Protein AF-A0A841BDQ5-F1 (afdb_monomer_lite)

Secondary structure (DSSP, 8-state):
----EEEEEEE-SSS-EEEEEEE--GGGHHHHHHHHHHHGGGGGGGG---BSSGGGGGS-HHHHHHHHHHT--SHHHHHHHHHHHHHHH-EE-TTSSEEEESTT--SSTTHHHHHHHHHHHHHTT--EEPPPTT--TT-EEEE--HHHHHHHTTT-

Sequence (156 aa):
MPRLGVISRIKGADQPRSEHLQVDRPNRYLPSAMLFFENGYASLDRFGQWYSDLTDLDASPEIRGAARAATITTEAAAIAEVGRIWADSGHVDPSDQYYVFFGSHDADDDRAERAELLQLIGFLDLQRVDAPAGAAGGEVWVRTDPRLDAESARWS

pLDDT: mean 86.14, std 9.99, range [42.16, 97.75]

Foldseek 3Di:
DPPWDKDWDWDDDPDTFIWIDTRRDPVVVVVLVVLCVVPNCVSVVLRADIHRDPVVVVDDLLVRLVVRLVVDDDLVSLLVLLLSQCVVQWDQPPVNFKIKGPQPDACVPNVNVLSNNVSSCVVNVWDWDDDDPPTHNNITITTDDVSNVVVVVVVD

Radius of gyration: 16.38 Å; chains: 1; bounding box: 39×38×45 Å

Structure (mmCIF, N/CA/C/O backbone):
data_AF-A0A841BDQ5-F1
#
_entry.id   AF-A0A841BDQ5-F1
#
loop_
_atom_site.group_PDB
_atom_site.id
_atom_site.type_symbol
_atom_site.label_atom_id
_atom_site.label_alt_id
_atom_site.label_comp_id
_atom_site.label_asym_id
_atom_site.label_entity_id
_atom_site.label_seq_id
_atom_site.pdbx_PDB_ins_code
_atom_site.Cartn_x
_atom_site.Cartn_y
_atom_site.Cartn_z
_atom_site.occupancy
_atom_site.B_iso_or_equiv
_atom_site.auth_seq_id
_atom_site.auth_comp_id
_atom_site.auth_asym_id
_atom_site.auth_atom_id
_atom_site.pdbx_PDB_model_num
ATOM 1 N N . MET A 1 1 ? 5.947 -25.124 -7.604 1.00 42.94 1 MET A N 1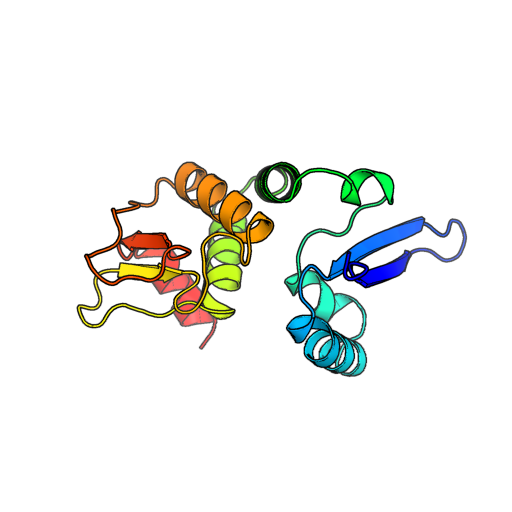
ATOM 2 C CA . MET A 1 1 ? 5.856 -23.672 -7.355 1.00 42.94 1 MET A CA 1
ATOM 3 C C . MET A 1 1 ? 5.041 -23.075 -8.486 1.00 42.94 1 MET A C 1
ATOM 5 O O . MET A 1 1 ? 5.433 -23.302 -9.630 1.00 42.94 1 MET A O 1
ATOM 9 N N . PRO A 1 2 ? 3.902 -22.411 -8.234 1.00 47.62 2 PRO A N 1
ATOM 10 C CA . PRO A 1 2 ? 3.292 -21.614 -9.286 1.00 47.62 2 PRO A CA 1
ATOM 11 C C . PRO A 1 2 ? 4.325 -20.551 -9.660 1.00 47.62 2 PRO A C 1
ATOM 13 O O . PRO A 1 2 ? 4.866 -19.879 -8.784 1.00 47.62 2 PRO A O 1
ATOM 16 N N . ARG A 1 3 ? 4.699 -20.487 -10.939 1.00 55.28 3 ARG A N 1
ATOM 17 C CA . ARG A 1 3 ? 5.617 -19.456 -11.423 1.00 55.28 3 ARG A CA 1
ATOM 18 C C . ARG A 1 3 ? 4.941 -18.106 -11.191 1.00 55.28 3 ARG A C 1
ATOM 20 O O . ARG A 1 3 ? 3.881 -17.854 -11.758 1.00 55.28 3 ARG A O 1
ATOM 27 N N . LEU A 1 4 ? 5.538 -17.299 -10.319 1.00 69.38 4 LEU A N 1
ATOM 28 C CA . LEU A 1 4 ? 5.195 -15.895 -10.131 1.00 69.38 4 LEU A CA 1
ATOM 29 C C . LEU A 1 4 ? 5.285 -15.195 -11.491 1.00 69.38 4 LEU A C 1
ATOM 31 O O . LEU A 1 4 ? 6.222 -15.443 -12.257 1.00 69.38 4 LEU A O 1
ATOM 35 N N . GLY A 1 5 ? 4.283 -14.387 -11.815 1.00 79.56 5 GLY A N 1
ATOM 36 C CA . GLY A 1 5 ? 4.250 -13.655 -13.072 1.00 79.56 5 GLY A CA 1
ATOM 37 C C . GLY A 1 5 ? 5.197 -12.476 -12.996 1.00 79.56 5 GLY A C 1
ATOM 38 O O . GLY A 1 5 ? 5.296 -11.836 -11.954 1.00 79.56 5 GLY A O 1
ATOM 39 N N . VAL A 1 6 ? 5.886 -12.172 -14.089 1.00 87.69 6 VAL A N 1
ATOM 40 C CA . VAL A 1 6 ? 6.695 -10.955 -14.186 1.00 87.69 6 VAL A CA 1
ATOM 41 C C . VAL A 1 6 ? 6.214 -10.175 -15.393 1.00 87.69 6 VAL A C 1
ATOM 43 O O . VAL A 1 6 ? 6.186 -10.697 -16.508 1.00 87.69 6 VAL A O 1
ATOM 46 N N . ILE A 1 7 ? 5.841 -8.921 -15.167 1.00 88.56 7 ILE A N 1
ATOM 47 C CA . ILE A 1 7 ? 5.590 -7.954 -16.230 1.00 88.56 7 ILE A CA 1
ATOM 48 C C . ILE A 1 7 ? 6.874 -7.151 -16.398 1.00 88.56 7 ILE A C 1
ATOM 50 O O . ILE A 1 7 ? 7.435 -6.658 -15.426 1.00 88.56 7 ILE A O 1
ATOM 54 N N . SER A 1 8 ? 7.360 -7.032 -17.630 1.00 90.25 8 SER A N 1
ATOM 55 C CA . SER A 1 8 ? 8.552 -6.238 -17.936 1.00 90.25 8 SER A CA 1
ATOM 56 C C . SER A 1 8 ? 8.189 -5.102 -18.878 1.00 90.25 8 SER A C 1
ATOM 58 O O . SER A 1 8 ? 7.398 -5.299 -19.799 1.00 90.25 8 SER A O 1
ATOM 60 N N . ARG A 1 9 ? 8.789 -3.930 -18.675 1.00 90.62 9 ARG A N 1
ATOM 61 C CA . ARG A 1 9 ? 8.700 -2.792 -19.594 1.00 90.62 9 ARG A CA 1
ATOM 62 C C . ARG A 1 9 ? 10.088 -2.306 -19.969 1.00 90.62 9 ARG A C 1
ATOM 64 O O . ARG A 1 9 ? 11.016 -2.422 -19.179 1.00 90.62 9 ARG A O 1
ATOM 71 N N . ILE A 1 10 ? 10.221 -1.750 -21.168 1.00 88.44 10 ILE A N 1
ATOM 72 C CA . ILE A 1 10 ? 11.464 -1.137 -21.642 1.00 88.44 10 ILE A CA 1
ATOM 73 C C . ILE A 1 10 ? 11.222 0.363 -21.773 1.00 88.44 10 ILE A C 1
ATOM 75 O O . ILE A 1 10 ? 10.286 0.786 -22.452 1.00 88.44 10 ILE A O 1
ATOM 79 N N . LYS A 1 11 ? 12.059 1.165 -21.117 1.00 83.38 11 LYS A N 1
ATOM 80 C CA . LYS A 1 11 ? 12.058 2.627 -21.217 1.00 83.38 11 LYS A CA 1
ATOM 81 C C . LYS A 1 11 ? 13.270 3.115 -22.001 1.00 83.38 11 LYS A C 1
ATOM 83 O O . LYS A 1 11 ? 14.369 2.605 -21.820 1.00 83.38 11 LYS A O 1
ATOM 88 N N . GLY A 1 12 ? 13.076 4.176 -22.784 1.00 76.81 12 GLY A N 1
ATOM 89 C CA . GLY A 1 12 ? 14.138 4.832 -23.552 1.00 76.81 12 GLY A CA 1
ATOM 90 C C . GLY A 1 12 ? 14.364 4.202 -24.929 1.00 76.81 12 GLY A C 1
ATOM 91 O O . GLY A 1 12 ? 14.301 2.987 -25.081 1.00 76.81 12 GLY A O 1
ATOM 92 N N . ALA A 1 13 ? 14.608 5.050 -25.933 1.00 70.50 13 ALA A N 1
ATOM 93 C CA . ALA A 1 13 ? 14.842 4.624 -27.315 1.00 70.50 13 ALA A CA 1
ATOM 94 C C . ALA A 1 13 ? 16.324 4.288 -27.583 1.00 70.50 13 ALA A C 1
ATOM 96 O O . ALA A 1 13 ? 16.616 3.211 -28.089 1.00 70.50 13 ALA A O 1
ATOM 97 N N . ASP A 1 14 ? 17.254 5.167 -27.185 1.00 69.88 14 ASP A N 1
ATOM 98 C CA . ASP A 1 14 ? 18.695 5.009 -27.473 1.00 69.88 14 ASP A CA 1
ATOM 99 C C . ASP A 1 14 ? 19.467 4.196 -26.420 1.00 69.88 14 ASP A C 1
ATOM 101 O O . ASP A 1 14 ? 20.512 3.618 -26.711 1.00 69.88 14 ASP A O 1
ATOM 105 N N . GLN A 1 15 ? 18.966 4.140 -25.184 1.00 72.94 15 GLN A N 1
ATOM 106 C CA . GLN A 1 15 ? 19.519 3.320 -24.102 1.00 72.94 15 GLN A CA 1
ATOM 107 C C . GLN A 1 15 ? 18.369 2.609 -23.389 1.00 72.94 15 GLN A C 1
ATOM 109 O O . GLN A 1 15 ? 17.904 3.095 -22.352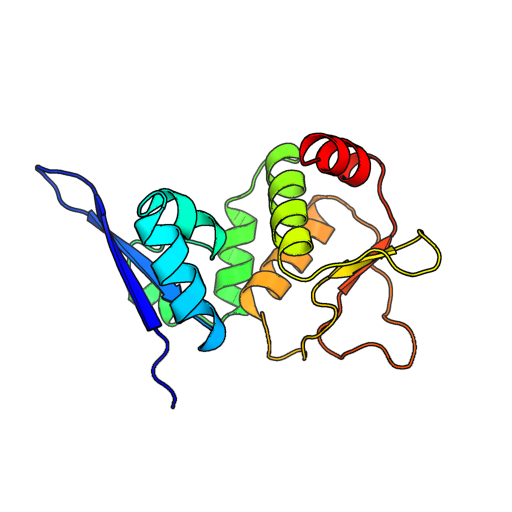 1.00 72.94 15 GLN A O 1
ATOM 114 N N . PRO A 1 16 ? 17.860 1.509 -23.969 1.00 81.06 16 PRO A N 1
ATOM 115 C CA . PRO A 1 16 ? 16.734 0.790 -23.402 1.00 81.06 16 PRO A CA 1
ATOM 116 C C . PRO A 1 16 ? 17.089 0.279 -22.004 1.00 81.06 16 PRO A C 1
ATOM 118 O O . PRO A 1 16 ? 18.071 -0.441 -21.818 1.00 81.06 16 PRO A O 1
ATOM 121 N N . ARG A 1 17 ? 16.282 0.664 -21.016 1.00 83.50 17 ARG A N 1
ATOM 122 C CA . ARG A 1 17 ? 16.343 0.161 -19.642 1.00 83.50 17 ARG A CA 1
ATOM 123 C C . ARG A 1 17 ? 15.125 -0.699 -19.384 1.00 83.50 17 ARG A C 1
ATOM 125 O O . ARG A 1 17 ? 13.999 -0.244 -19.590 1.00 83.50 17 ARG A O 1
ATOM 132 N N . SER A 1 18 ? 15.361 -1.926 -18.948 1.00 88.94 18 SER A N 1
ATOM 133 C CA . SER A 1 18 ? 14.298 -2.820 -18.514 1.00 88.94 18 SER A CA 1
ATOM 134 C C . SER A 1 18 ? 13.895 -2.487 -17.085 1.00 88.94 18 SER A C 1
ATOM 136 O O . SER A 1 18 ? 14.738 -2.193 -16.243 1.00 88.94 18 SER A O 1
ATOM 138 N N . GLU A 1 19 ? 12.598 -2.529 -16.830 1.00 91.75 19 GLU A N 1
ATOM 139 C CA . GLU A 1 19 ? 12.022 -2.486 -15.497 1.00 91.75 19 GLU A CA 1
ATOM 140 C C . GLU A 1 19 ? 11.050 -3.660 -15.349 1.00 91.75 19 GLU A C 1
ATOM 142 O O . GLU A 1 19 ? 10.359 -4.030 -16.303 1.00 91.75 19 GLU A O 1
ATOM 147 N N . HIS A 1 20 ? 10.978 -4.227 -14.151 1.00 90.19 20 HIS A N 1
ATOM 148 C CA . HIS A 1 20 ? 10.273 -5.465 -13.858 1.00 90.19 20 HIS A CA 1
ATOM 149 C C . HIS A 1 20 ? 9.324 -5.283 -12.677 1.00 90.19 20 HIS A C 1
ATOM 151 O O . HIS A 1 20 ? 9.692 -4.727 -11.646 1.00 90.19 20 HIS A O 1
ATOM 157 N N . LEU A 1 21 ? 8.102 -5.770 -12.838 1.00 88.38 21 LEU A N 1
ATOM 158 C CA . LEU A 1 21 ? 7.052 -5.764 -11.834 1.00 88.38 21 LEU A CA 1
ATOM 159 C C . LEU A 1 21 ? 6.636 -7.207 -11.567 1.00 88.38 21 LEU A C 1
ATOM 161 O O . LEU A 1 21 ? 6.352 -7.968 -12.499 1.00 88.38 21 LEU A O 1
ATOM 165 N N . GLN A 1 22 ? 6.589 -7.582 -10.295 1.00 86.38 22 GLN A N 1
ATOM 166 C CA . GLN A 1 22 ? 6.131 -8.901 -9.892 1.00 86.38 22 GLN A CA 1
ATOM 167 C C . GLN A 1 22 ? 4.611 -8.928 -9.769 1.00 86.38 22 GLN A C 1
ATOM 169 O O . GLN A 1 22 ? 4.014 -8.096 -9.098 1.00 86.38 22 GLN A O 1
ATOM 174 N N . VAL A 1 23 ? 4.000 -9.929 -10.391 1.00 80.88 23 VAL A N 1
ATOM 175 C CA . VAL A 1 23 ? 2.600 -10.291 -10.195 1.00 80.88 23 VAL A CA 1
ATOM 176 C C . VAL A 1 23 ? 2.587 -11.431 -9.189 1.00 80.88 23 VAL A C 1
ATOM 178 O O . VAL A 1 23 ? 2.791 -12.603 -9.519 1.00 80.88 23 VAL A O 1
ATOM 181 N N . ASP A 1 24 ? 2.416 -11.052 -7.931 1.00 73.69 24 ASP A N 1
ATOM 182 C CA . ASP A 1 24 ? 2.442 -11.934 -6.769 1.00 73.69 24 ASP A CA 1
ATOM 183 C C . ASP A 1 24 ? 1.186 -12.800 -6.631 1.00 73.69 24 ASP A C 1
ATOM 185 O O . ASP A 1 24 ? 1.197 -13.779 -5.882 1.00 73.69 24 ASP A O 1
ATOM 189 N N . ARG A 1 25 ? 0.133 -12.509 -7.410 1.00 72.69 25 ARG A N 1
ATOM 190 C CA . ARG A 1 25 ? -1.139 -13.228 -7.340 1.00 72.69 25 ARG A CA 1
ATOM 191 C C . ARG A 1 25 ? -1.712 -13.669 -8.683 1.00 72.69 25 ARG A C 1
ATOM 193 O O . ARG A 1 25 ? -1.809 -12.868 -9.614 1.00 72.69 25 ARG A O 1
ATOM 200 N N . PRO A 1 26 ? -2.250 -14.901 -8.765 1.00 70.00 26 PRO A N 1
ATOM 201 C CA . PRO A 1 26 ? -2.968 -15.358 -9.950 1.00 70.00 26 PRO A CA 1
ATOM 202 C C . PRO A 1 26 ? -4.202 -14.518 -10.311 1.00 70.00 26 PRO A C 1
ATOM 204 O O . PRO A 1 26 ? -4.502 -14.338 -11.489 1.00 70.00 26 PRO A O 1
ATOM 207 N N . ASN A 1 27 ? -4.924 -13.981 -9.324 1.00 73.38 27 ASN A N 1
ATOM 208 C CA . ASN A 1 27 ? -6.115 -13.163 -9.576 1.00 73.38 27 ASN A CA 1
ATOM 209 C C . ASN A 1 27 ? -5.783 -11.757 -10.112 1.00 73.38 27 ASN A C 1
ATOM 211 O O . ASN A 1 27 ? -6.682 -11.093 -10.620 1.00 73.38 27 ASN A O 1
ATOM 215 N N . ARG A 1 28 ? -4.515 -11.321 -10.060 1.00 77.69 28 ARG A N 1
ATOM 216 C CA . ARG A 1 28 ? -4.068 -10.029 -10.600 1.00 77.69 28 ARG A CA 1
ATOM 217 C C . ARG A 1 28 ? -3.783 -10.077 -12.102 1.00 77.69 28 ARG A C 1
ATOM 219 O O . ARG A 1 28 ? -3.872 -9.043 -12.746 1.00 77.69 28 ARG A O 1
ATOM 226 N N . TYR A 1 29 ? -3.561 -11.252 -12.706 1.00 78.81 29 TYR A N 1
ATOM 227 C CA . TYR A 1 29 ? -3.234 -11.352 -14.140 1.00 78.81 29 TYR A CA 1
ATOM 228 C C . TYR A 1 29 ? -4.267 -10.698 -15.067 1.00 78.81 29 TYR A C 1
ATOM 230 O O . TYR A 1 29 ? -3.901 -9.905 -15.933 1.00 78.81 29 TYR A O 1
ATOM 238 N N . LEU A 1 30 ? -5.551 -11.037 -14.907 1.00 83.00 30 LEU A N 1
ATOM 239 C CA . LEU A 1 30 ? -6.610 -10.514 -15.772 1.00 83.00 30 LEU A CA 1
ATOM 240 C C . LEU A 1 30 ? -6.856 -9.008 -15.538 1.00 83.00 30 LEU A C 1
ATOM 242 O O . LEU A 1 30 ? -6.842 -8.271 -16.525 1.00 83.00 30 LEU A O 1
ATOM 246 N N . PRO A 1 31 ? -6.988 -8.514 -14.289 1.00 83.69 31 PRO A N 1
ATOM 247 C CA . PRO A 1 31 ? -7.030 -7.078 -14.011 1.00 83.69 31 PRO A CA 1
ATOM 248 C C . PRO A 1 31 ? -5.819 -6.311 -14.553 1.00 83.69 31 PRO A C 1
ATOM 250 O O . PRO A 1 31 ? -5.990 -5.254 -15.155 1.00 83.69 31 PRO A O 1
ATOM 253 N N . SER A 1 32 ? -4.600 -6.843 -14.403 1.00 82.44 32 SER A N 1
ATOM 254 C CA . SER A 1 32 ? -3.397 -6.206 -14.946 1.00 82.44 32 SER A CA 1
ATOM 255 C C . SER A 1 32 ? -3.441 -6.132 -16.472 1.00 82.44 32 SER A C 1
ATOM 257 O O . SER A 1 32 ? -3.125 -5.090 -17.039 1.00 82.44 32 SER A O 1
ATOM 259 N N . ALA A 1 33 ? -3.880 -7.191 -17.158 1.00 85.94 33 ALA A N 1
ATOM 260 C CA . ALA A 1 33 ? -4.038 -7.152 -18.611 1.00 85.94 33 ALA A CA 1
ATOM 261 C C . ALA A 1 33 ? -5.064 -6.090 -19.046 1.00 85.94 33 ALA A C 1
ATOM 263 O O . ALA A 1 33 ? -4.787 -5.317 -19.960 1.00 85.94 33 ALA A O 1
ATOM 264 N N . MET A 1 34 ? -6.216 -6.009 -18.370 1.00 89.06 34 MET A N 1
ATOM 265 C CA . MET A 1 34 ? -7.248 -5.007 -18.666 1.00 89.06 34 MET A CA 1
ATOM 266 C C . MET A 1 34 ? -6.733 -3.576 -18.479 1.00 89.06 34 MET A C 1
ATOM 268 O O . MET A 1 34 ? -6.823 -2.771 -19.402 1.00 89.06 34 MET A O 1
ATOM 272 N N . LEU A 1 35 ? -6.104 -3.283 -17.340 1.00 88.00 35 LEU A N 1
ATOM 273 C CA . LEU A 1 35 ? -5.542 -1.960 -17.051 1.00 88.00 35 LEU A CA 1
ATOM 274 C C . LEU A 1 35 ? -4.433 -1.561 -18.031 1.00 88.00 35 LEU A C 1
ATOM 276 O O . LEU A 1 35 ? -4.328 -0.394 -18.412 1.00 88.00 35 LEU A O 1
ATOM 280 N N . PHE A 1 36 ? -3.625 -2.528 -18.472 1.00 89.25 36 PHE A N 1
ATOM 281 C CA . PHE A 1 36 ? -2.642 -2.293 -19.523 1.00 89.25 36 PHE A CA 1
ATOM 282 C C . PHE A 1 36 ? -3.305 -1.906 -20.850 1.00 89.25 36 PHE A C 1
ATOM 284 O O . PHE A 1 36 ? -2.822 -1.001 -21.528 1.00 89.25 36 PHE A O 1
ATOM 291 N N . PHE A 1 37 ? -4.410 -2.549 -21.232 1.00 88.94 37 PHE A N 1
ATOM 292 C CA . PHE A 1 37 ? -5.131 -2.172 -22.451 1.00 88.94 37 PHE A CA 1
ATOM 293 C C . PHE A 1 37 ? -5.773 -0.783 -22.359 1.00 88.94 37 PHE A C 1
ATOM 295 O O . PHE A 1 37 ? -5.871 -0.103 -23.377 1.00 88.94 37 PHE A O 1
ATOM 302 N N . GLU A 1 38 ? -6.176 -0.348 -21.166 1.00 89.19 38 GLU A N 1
ATOM 303 C CA . GLU A 1 38 ? -6.819 0.953 -20.960 1.00 89.19 38 GLU A CA 1
ATOM 304 C C . GLU A 1 38 ? -5.839 2.131 -21.026 1.00 89.19 38 GLU A C 1
ATOM 306 O O . GLU A 1 38 ? -6.164 3.159 -21.616 1.00 89.19 38 GLU A O 1
ATOM 311 N N . ASN A 1 39 ? -4.645 2.006 -20.434 1.00 89.50 39 ASN A N 1
ATOM 312 C CA . ASN A 1 39 ? -3.722 3.144 -20.300 1.00 89.50 39 ASN A CA 1
ATOM 313 C C . ASN A 1 39 ? -2.230 2.749 -20.318 1.00 89.50 39 ASN A C 1
ATOM 315 O O . ASN A 1 39 ? -1.354 3.481 -19.846 1.00 89.50 39 ASN A O 1
ATOM 319 N N . GLY A 1 40 ? -1.916 1.561 -20.832 1.00 87.88 40 GLY A N 1
ATOM 320 C CA . GLY A 1 40 ? -0.552 1.052 -20.915 1.00 87.88 40 GLY A CA 1
ATOM 321 C C . GLY A 1 40 ? 0.100 0.836 -19.548 1.00 87.88 40 GLY A C 1
ATOM 322 O O . GLY A 1 40 ? -0.546 0.519 -18.550 1.00 87.88 40 GLY A O 1
ATOM 323 N N . TYR A 1 41 ? 1.423 1.008 -19.497 1.00 87.00 41 TYR A N 1
ATOM 324 C CA . TYR A 1 41 ? 2.219 0.737 -18.296 1.00 87.00 41 TYR A CA 1
ATOM 325 C C . TYR A 1 41 ? 1.930 1.670 -17.115 1.00 87.00 41 TYR A C 1
ATOM 327 O O . TYR A 1 41 ? 2.253 1.295 -15.993 1.00 87.00 41 TYR A O 1
ATOM 335 N N . ALA A 1 42 ? 1.341 2.848 -17.343 1.00 85.56 42 ALA A N 1
ATOM 336 C CA . ALA A 1 42 ? 1.046 3.800 -16.273 1.00 85.56 42 ALA A CA 1
ATOM 337 C C . ALA A 1 42 ? 0.010 3.236 -15.289 1.00 85.56 42 ALA A C 1
ATOM 339 O O . ALA A 1 42 ? 0.191 3.315 -14.079 1.00 85.56 42 ALA A O 1
ATOM 340 N N . SER A 1 43 ? -1.035 2.568 -15.790 1.00 85.69 43 SER A N 1
ATOM 341 C CA . SER A 1 43 ? -2.038 1.940 -14.916 1.00 85.69 43 SER A CA 1
ATOM 342 C C . SER A 1 43 ? -1.513 0.729 -14.149 1.00 85.69 43 SER A C 1
ATOM 344 O O . SER A 1 43 ? -2.161 0.282 -13.206 1.00 85.69 43 SER A O 1
ATOM 346 N N . LEU A 1 44 ? -0.352 0.190 -14.528 1.00 88.19 44 LEU A N 1
ATOM 347 C CA . LEU A 1 44 ? 0.273 -0.921 -13.817 1.00 88.19 44 LEU A CA 1
ATOM 348 C C . LEU A 1 44 ? 1.117 -0.467 -12.622 1.00 88.19 44 LEU A C 1
ATOM 350 O O . LEU A 1 44 ? 1.432 -1.295 -11.773 1.00 88.19 44 LEU A O 1
ATOM 354 N N . ASP A 1 45 ? 1.435 0.829 -12.512 1.00 83.44 45 ASP A N 1
ATOM 355 C CA . ASP A 1 45 ? 2.185 1.384 -11.376 1.00 83.44 45 ASP A CA 1
ATOM 356 C C . ASP A 1 45 ? 1.446 1.181 -10.035 1.00 83.44 45 ASP A C 1
ATOM 358 O O . ASP A 1 45 ? 2.072 1.196 -8.977 1.00 83.44 45 ASP A O 1
ATOM 362 N N . ARG A 1 46 ? 0.129 0.923 -10.068 1.00 78.25 46 ARG A N 1
ATOM 363 C CA . ARG A 1 46 ? -0.676 0.619 -8.874 1.00 78.25 46 ARG A CA 1
ATOM 364 C C . ARG A 1 46 ? -0.395 -0.750 -8.253 1.00 78.25 46 ARG A C 1
ATOM 366 O O . ARG A 1 46 ? -0.779 -0.964 -7.116 1.00 78.25 46 ARG A O 1
ATOM 373 N N . PHE A 1 47 ? 0.206 -1.680 -8.996 1.00 78.38 47 PHE A N 1
ATOM 374 C CA . PHE A 1 47 ? 0.466 -3.047 -8.522 1.00 78.38 47 PHE A CA 1
ATOM 375 C C . PHE A 1 47 ? 1.799 -3.179 -7.772 1.00 78.38 47 PHE A C 1
ATOM 377 O O . PHE A 1 47 ? 2.188 -4.286 -7.409 1.00 78.38 47 PHE A O 1
ATOM 384 N N . GLY A 1 48 ? 2.514 -2.070 -7.564 1.00 79.12 48 GLY A N 1
ATOM 385 C CA . GLY A 1 48 ? 3.706 -2.022 -6.728 1.00 79.12 48 GLY A CA 1
ATOM 386 C C . GLY A 1 48 ? 4.932 -1.437 -7.423 1.00 79.12 48 GLY A C 1
ATOM 387 O O . GLY A 1 48 ? 4.859 -0.717 -8.422 1.00 79.12 48 GLY A O 1
ATOM 388 N N . GLN A 1 49 ? 6.096 -1.716 -6.840 1.00 84.06 49 GLN A N 1
ATOM 389 C CA . GLN A 1 49 ? 7.370 -1.176 -7.297 1.00 84.06 49 GLN A CA 1
ATOM 390 C C . GLN A 1 49 ? 7.857 -1.841 -8.588 1.00 84.06 49 GLN A C 1
ATOM 392 O O . GLN A 1 49 ? 7.876 -3.063 -8.717 1.00 84.06 49 GLN A O 1
ATOM 397 N N . TRP A 1 50 ? 8.353 -1.010 -9.502 1.00 88.50 50 TRP A N 1
ATOM 398 C CA . TRP A 1 50 ? 9.157 -1.456 -10.633 1.00 88.50 50 TRP A CA 1
ATOM 399 C C . TRP A 1 50 ? 10.632 -1.539 -10.237 1.00 88.50 50 TRP A C 1
ATOM 401 O O . TRP A 1 50 ? 11.202 -0.564 -9.743 1.00 88.50 50 TRP A O 1
ATOM 411 N N . TYR A 1 51 ? 11.253 -2.684 -10.498 1.00 88.00 51 TYR A N 1
ATOM 412 C CA . TYR A 1 51 ? 12.659 -2.959 -10.216 1.00 88.00 51 TYR A CA 1
ATOM 413 C C . TYR A 1 51 ? 13.485 -2.910 -11.492 1.00 88.00 51 TYR A C 1
ATOM 415 O O . TYR A 1 51 ? 13.030 -3.347 -12.545 1.00 88.00 51 TYR A O 1
ATOM 423 N N . SER A 1 52 ? 14.694 -2.360 -11.418 1.00 87.06 52 SER A N 1
ATOM 424 C CA . SER A 1 52 ? 15.578 -2.286 -12.592 1.00 87.06 52 SER A CA 1
ATOM 425 C C . SER A 1 52 ? 16.315 -3.602 -12.834 1.00 87.06 52 SER A C 1
ATOM 427 O O . SER A 1 52 ? 16.663 -3.904 -13.972 1.00 87.06 52 SER A O 1
ATOM 429 N N . ASP A 1 53 ? 16.538 -4.385 -11.776 1.00 86.50 53 ASP A N 1
ATOM 430 C CA . ASP A 1 53 ? 17.167 -5.698 -11.839 1.00 86.50 53 ASP A CA 1
ATOM 431 C C . ASP A 1 53 ? 16.141 -6.787 -11.490 1.00 86.50 53 ASP A C 1
ATOM 433 O O . ASP A 1 53 ? 15.324 -6.635 -10.583 1.00 86.50 53 ASP A O 1
ATOM 437 N N . LEU A 1 54 ? 16.171 -7.902 -12.222 1.00 85.00 54 LEU A N 1
ATOM 438 C CA . LEU A 1 54 ? 15.330 -9.064 -11.925 1.00 85.00 54 LEU A CA 1
ATOM 439 C C . LEU A 1 54 ? 15.685 -9.695 -10.577 1.00 85.00 54 LEU A C 1
ATOM 441 O O . LEU A 1 54 ? 14.805 -10.255 -9.932 1.00 85.00 54 LEU A O 1
ATOM 445 N N . THR A 1 55 ? 16.943 -9.600 -10.147 1.00 86.00 55 THR A N 1
ATOM 446 C CA . THR A 1 55 ? 17.404 -10.160 -8.868 1.00 86.00 55 THR A CA 1
ATOM 447 C C . THR A 1 55 ? 16.780 -9.464 -7.661 1.00 86.00 55 THR A C 1
ATOM 449 O O . THR A 1 55 ? 16.614 -10.089 -6.615 1.00 86.00 55 THR A O 1
ATOM 452 N N . ASP A 1 56 ? 16.320 -8.218 -7.806 1.00 84.38 56 ASP A N 1
ATOM 453 C CA . ASP A 1 56 ? 15.558 -7.537 -6.755 1.00 84.38 56 ASP A CA 1
ATOM 454 C C . ASP A 1 56 ? 14.208 -8.235 -6.486 1.00 84.38 56 ASP A C 1
ATOM 456 O O . ASP A 1 56 ? 13.655 -8.141 -5.386 1.00 84.38 56 ASP A O 1
ATOM 460 N N . LEU A 1 57 ? 13.682 -8.989 -7.462 1.00 84.56 57 LEU A N 1
ATOM 461 C CA . LEU A 1 57 ? 12.468 -9.792 -7.291 1.00 84.56 57 LEU A CA 1
ATOM 462 C C . LEU A 1 57 ? 12.700 -11.047 -6.442 1.00 84.56 57 LEU A C 1
ATOM 464 O O . LEU A 1 57 ? 11.732 -11.585 -5.905 1.00 84.56 57 LEU A O 1
ATOM 468 N N . ASP A 1 58 ? 13.948 -11.488 -6.267 1.00 86.00 58 ASP A N 1
ATOM 469 C CA . ASP A 1 58 ? 14.285 -12.656 -5.443 1.00 86.00 58 ASP A CA 1
ATOM 470 C C . ASP A 1 58 ? 14.256 -12.346 -3.936 1.00 86.00 58 ASP A C 1
ATOM 472 O O . ASP A 1 58 ? 14.260 -13.261 -3.107 1.00 86.00 58 ASP A O 1
ATOM 476 N N . ALA A 1 59 ? 14.198 -11.064 -3.558 1.00 86.69 59 ALA A N 1
ATOM 477 C CA . ALA A 1 59 ? 14.042 -10.647 -2.169 1.00 86.69 59 ALA A CA 1
ATOM 478 C C . ALA A 1 59 ? 12.746 -11.203 -1.544 1.00 86.69 59 ALA A C 1
ATOM 480 O O . ALA A 1 59 ? 11.792 -11.572 -2.232 1.00 86.69 59 ALA A O 1
ATOM 481 N N . SER A 1 60 ? 12.665 -11.266 -0.211 1.00 89.88 60 SER A N 1
ATOM 482 C CA . SER A 1 60 ? 11.394 -11.645 0.420 1.00 89.88 60 SER A CA 1
ATOM 483 C C . SER A 1 60 ? 10.331 -10.558 0.175 1.00 89.88 60 SER A C 1
ATOM 485 O O . SER A 1 60 ? 10.688 -9.385 0.014 1.00 89.88 60 SER A O 1
ATOM 487 N N . PRO A 1 61 ? 9.028 -10.903 0.168 1.00 88.19 61 PRO A N 1
ATOM 488 C CA . PRO A 1 61 ? 7.958 -9.911 0.078 1.00 88.19 61 PRO A CA 1
ATOM 489 C C . PRO A 1 61 ? 8.119 -8.765 1.083 1.00 88.19 61 PRO A C 1
ATOM 491 O O . PRO A 1 61 ? 7.962 -7.607 0.715 1.00 88.19 61 PRO A O 1
ATOM 494 N N . GLU A 1 62 ? 8.524 -9.064 2.318 1.00 91.25 62 GLU A N 1
ATOM 495 C CA . GLU A 1 62 ? 8.731 -8.062 3.367 1.00 91.25 62 GLU A CA 1
ATOM 496 C C . GLU A 1 62 ? 9.861 -7.090 3.034 1.00 91.25 62 GLU A C 1
ATOM 498 O O . GLU A 1 62 ? 9.717 -5.888 3.250 1.00 91.25 62 GLU A O 1
ATOM 503 N N . ILE A 1 63 ? 10.974 -7.596 2.493 1.00 91.81 63 ILE A N 1
ATOM 504 C CA . ILE A 1 63 ? 12.101 -6.755 2.072 1.00 91.81 63 ILE A CA 1
ATOM 505 C C . ILE A 1 63 ? 11.662 -5.837 0.932 1.00 91.81 63 ILE A C 1
ATOM 507 O O . ILE A 1 63 ? 11.973 -4.648 0.955 1.00 91.81 63 ILE A O 1
ATOM 511 N N . ARG A 1 64 ? 10.900 -6.360 -0.036 1.00 89.81 64 ARG A N 1
ATOM 512 C CA . ARG A 1 64 ? 10.363 -5.560 -1.144 1.00 89.81 64 ARG A CA 1
ATOM 513 C C . ARG A 1 64 ? 9.400 -4.476 -0.665 1.00 89.81 64 ARG A C 1
ATOM 515 O O . ARG A 1 64 ? 9.553 -3.326 -1.064 1.00 89.81 64 ARG A O 1
ATOM 522 N N . GLY A 1 65 ? 8.467 -4.817 0.225 1.00 91.00 65 GLY A N 1
ATOM 523 C CA . GLY A 1 65 ? 7.530 -3.859 0.815 1.00 91.00 65 GLY A CA 1
ATOM 524 C C . GLY A 1 65 ? 8.231 -2.759 1.613 1.00 91.00 65 GLY A C 1
ATOM 525 O O . GLY A 1 65 ? 7.947 -1.576 1.439 1.00 91.00 65 GLY A O 1
ATOM 526 N N . ALA A 1 66 ? 9.219 -3.126 2.434 1.00 93.06 66 ALA A N 1
ATOM 527 C CA . ALA A 1 66 ? 10.026 -2.156 3.171 1.00 93.06 66 ALA A CA 1
ATOM 528 C C . ALA A 1 66 ? 10.847 -1.251 2.237 1.00 93.06 66 ALA A C 1
ATOM 530 O O . ALA A 1 66 ? 10.922 -0.043 2.460 1.00 93.06 66 ALA A O 1
ATOM 531 N N . ALA A 1 67 ? 11.436 -1.814 1.176 1.00 90.88 67 ALA A N 1
ATOM 532 C CA . ALA A 1 67 ? 12.168 -1.044 0.175 1.00 90.88 67 ALA A CA 1
ATOM 533 C C . ALA A 1 67 ? 11.254 -0.045 -0.545 1.00 90.88 67 ALA A C 1
ATOM 535 O O . ALA A 1 67 ? 11.643 1.109 -0.724 1.00 90.88 67 ALA A O 1
ATOM 536 N N . ARG A 1 68 ? 10.028 -0.453 -0.894 1.00 90.06 68 ARG A N 1
ATOM 537 C CA . ARG A 1 68 ? 9.023 0.429 -1.489 1.00 90.06 68 ARG A CA 1
ATOM 538 C C . ARG A 1 68 ? 8.650 1.567 -0.541 1.00 90.06 68 ARG A C 1
ATOM 540 O O . ARG A 1 68 ? 8.757 2.725 -0.946 1.00 90.06 68 ARG A O 1
ATOM 547 N N . ALA A 1 69 ? 8.316 1.268 0.714 1.00 94.00 69 ALA A N 1
ATOM 548 C CA . ALA A 1 69 ? 8.018 2.293 1.716 1.00 94.00 69 ALA A CA 1
ATOM 549 C C . ALA A 1 69 ? 9.181 3.287 1.890 1.00 94.00 69 ALA A C 1
ATOM 551 O O . ALA A 1 69 ? 8.955 4.489 1.972 1.00 94.00 69 ALA A O 1
ATOM 552 N N . ALA A 1 70 ? 10.434 2.820 1.851 1.00 94.06 70 ALA A N 1
ATOM 553 C CA . ALA A 1 70 ? 11.613 3.681 1.963 1.00 94.06 70 ALA A CA 1
ATOM 554 C C . ALA A 1 70 ? 11.787 4.672 0.792 1.00 94.06 70 ALA A C 1
ATOM 556 O O . ALA A 1 70 ? 12.499 5.667 0.935 1.00 94.06 70 ALA A O 1
ATOM 557 N N . THR A 1 71 ? 11.146 4.435 -0.360 1.00 92.88 71 THR A N 1
ATOM 558 C CA . THR A 1 71 ? 11.134 5.405 -1.473 1.00 92.88 71 THR A CA 1
ATOM 559 C C . THR A 1 71 ? 10.193 6.587 -1.226 1.00 92.88 71 THR A C 1
ATOM 561 O O . THR A 1 71 ? 10.313 7.621 -1.887 1.00 92.88 71 THR A O 1
ATOM 564 N N . ILE A 1 72 ? 9.279 6.454 -0.265 1.00 94.19 72 ILE A N 1
ATOM 565 C CA . ILE A 1 72 ? 8.266 7.447 0.068 1.00 94.19 72 ILE A CA 1
ATOM 566 C C . ILE A 1 72 ? 8.793 8.298 1.221 1.00 94.19 72 ILE A C 1
ATOM 568 O O . ILE A 1 72 ? 8.866 7.869 2.366 1.00 94.19 72 ILE A O 1
ATOM 572 N N . THR A 1 73 ? 9.189 9.526 0.900 1.00 95.56 73 THR A N 1
ATOM 573 C CA . THR A 1 73 ? 9.899 10.410 1.840 1.00 95.56 73 THR A CA 1
ATOM 574 C C . THR A 1 73 ? 9.072 11.602 2.307 1.00 95.56 73 THR A C 1
ATOM 576 O O . THR A 1 73 ? 9.545 12.398 3.117 1.00 95.56 73 THR A O 1
ATOM 579 N N . THR A 1 74 ? 7.843 11.750 1.809 1.00 96.69 74 THR A N 1
ATOM 580 C CA . THR A 1 74 ? 6.952 12.861 2.159 1.00 96.69 74 THR A CA 1
ATOM 581 C C . THR A 1 74 ? 5.647 12.342 2.744 1.00 96.69 74 THR A C 1
ATOM 583 O O . THR A 1 74 ? 5.137 11.303 2.328 1.00 96.69 74 THR A O 1
ATOM 586 N N . GLU A 1 75 ? 5.085 13.093 3.692 1.00 95.44 75 GLU A N 1
ATOM 587 C CA . GLU A 1 75 ? 3.803 12.761 4.325 1.00 95.44 75 GLU A CA 1
ATOM 588 C C . GLU A 1 75 ? 2.673 12.651 3.292 1.00 95.44 75 GLU A C 1
ATOM 590 O O . GLU A 1 75 ? 1.928 11.679 3.297 1.00 95.44 75 GLU A O 1
ATOM 595 N N . ALA A 1 76 ? 2.593 13.591 2.344 1.00 93.38 76 ALA A N 1
ATOM 596 C CA . ALA A 1 76 ? 1.567 13.572 1.302 1.00 93.38 76 ALA A CA 1
ATOM 597 C C . ALA A 1 76 ? 1.647 12.319 0.411 1.00 93.38 76 ALA A C 1
ATOM 599 O O . ALA A 1 76 ? 0.620 11.728 0.086 1.00 93.38 76 ALA A O 1
ATOM 600 N N . ALA A 1 77 ? 2.858 11.886 0.040 1.00 93.31 77 ALA A N 1
ATOM 601 C CA . ALA A 1 77 ? 3.035 10.662 -0.738 1.00 93.31 77 ALA A CA 1
ATOM 602 C C . ALA A 1 77 ? 2.706 9.409 0.088 1.00 93.31 77 ALA A C 1
ATOM 604 O O . ALA A 1 77 ? 2.110 8.475 -0.439 1.00 93.31 77 ALA A O 1
ATOM 605 N N . ALA A 1 78 ? 3.037 9.404 1.382 1.00 95.69 78 ALA A N 1
ATOM 606 C CA . ALA A 1 78 ? 2.687 8.311 2.282 1.00 95.69 78 ALA A CA 1
ATOM 607 C C . ALA A 1 78 ? 1.171 8.193 2.485 1.00 95.69 78 ALA A C 1
ATOM 609 O O . ALA A 1 78 ? 0.645 7.087 2.417 1.00 95.69 78 ALA A O 1
ATOM 610 N N . ILE A 1 79 ? 0.455 9.307 2.656 1.00 94.56 79 ILE A N 1
ATOM 611 C CA . ILE A 1 79 ? -1.012 9.302 2.737 1.00 94.56 79 ILE A CA 1
ATOM 612 C C . ILE A 1 79 ? -1.627 8.768 1.436 1.00 94.56 79 ILE A C 1
ATOM 614 O O . ILE A 1 79 ? -2.518 7.920 1.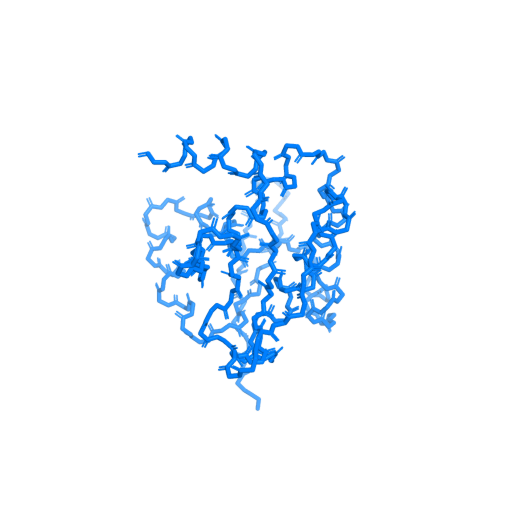484 1.00 94.56 79 ILE A O 1
ATOM 618 N N . ALA A 1 80 ? -1.141 9.228 0.280 1.00 91.19 80 ALA A N 1
ATOM 619 C CA . ALA A 1 80 ? -1.636 8.766 -1.015 1.00 91.19 80 ALA A CA 1
ATOM 620 C C . ALA A 1 80 ? -1.418 7.255 -1.213 1.00 91.19 80 ALA A C 1
ATOM 622 O O . ALA A 1 80 ? -2.311 6.559 -1.693 1.00 91.19 80 ALA A O 1
ATOM 623 N N . GLU A 1 81 ? -0.256 6.735 -0.811 1.00 92.25 81 GLU A N 1
ATOM 624 C CA . GLU A 1 81 ? 0.048 5.306 -0.910 1.00 92.25 81 GLU A CA 1
ATOM 625 C C . GLU A 1 81 ? -0.799 4.468 0.062 1.00 92.25 81 GLU A C 1
ATOM 627 O O . GLU A 1 81 ? -1.377 3.466 -0.351 1.00 92.25 81 GLU A O 1
ATOM 632 N N . VAL A 1 82 ? -0.964 4.902 1.320 1.00 93.81 82 VAL A N 1
ATOM 633 C CA . VAL A 1 82 ? -1.879 4.251 2.279 1.00 93.81 82 VAL A CA 1
ATOM 634 C C . VAL A 1 82 ? -3.298 4.197 1.714 1.00 93.81 82 VAL A C 1
ATOM 636 O O . VAL A 1 82 ? -3.942 3.151 1.747 1.00 93.81 82 VAL A O 1
ATOM 639 N N . GLY A 1 83 ? -3.760 5.299 1.131 1.00 90.25 83 GLY A N 1
ATOM 640 C CA . GLY A 1 83 ? -5.037 5.378 0.439 1.00 90.25 83 GLY A CA 1
ATOM 641 C C . GLY A 1 83 ? -5.205 4.385 -0.697 1.00 90.25 83 GLY A C 1
ATOM 642 O O . GLY A 1 83 ? -6.223 3.702 -0.783 1.00 90.25 83 GLY A O 1
ATOM 643 N N . ARG A 1 84 ? -4.186 4.269 -1.554 1.00 88.69 84 ARG A N 1
ATOM 644 C CA . ARG A 1 84 ? -4.166 3.296 -2.650 1.00 88.69 84 ARG A CA 1
ATOM 645 C C . ARG A 1 84 ? -4.281 1.863 -2.124 1.00 88.69 84 ARG A C 1
ATOM 647 O O . ARG A 1 84 ? -5.103 1.109 -2.637 1.00 88.69 84 ARG A O 1
ATOM 654 N N . ILE A 1 85 ? -3.494 1.504 -1.104 1.00 90.19 85 ILE A N 1
ATOM 655 C CA . ILE A 1 85 ? -3.534 0.169 -0.480 1.00 90.19 85 ILE A CA 1
ATOM 656 C C . ILE A 1 85 ? -4.927 -0.097 0.109 1.00 90.19 85 ILE A C 1
ATOM 658 O O . ILE A 1 85 ? -5.484 -1.181 -0.066 1.00 90.19 85 ILE A O 1
ATOM 662 N N . TRP A 1 86 ? -5.521 0.898 0.774 1.00 90.31 86 TRP A N 1
ATOM 663 C CA . TRP A 1 86 ? -6.880 0.780 1.297 1.00 90.31 86 TRP A CA 1
ATOM 664 C C . TRP A 1 86 ? -7.913 0.602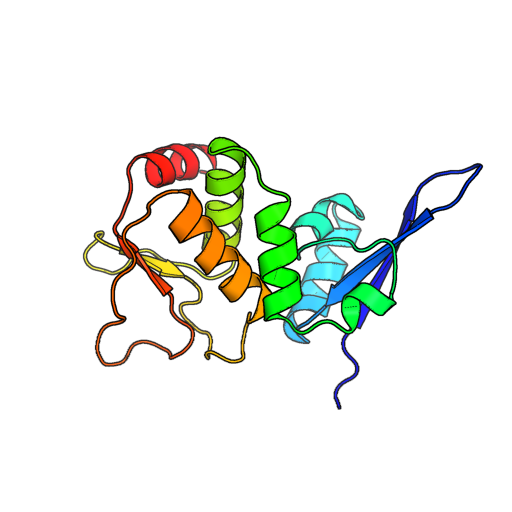 0.177 1.00 90.31 86 TRP A C 1
ATOM 666 O O . TRP A 1 86 ? -8.772 -0.261 0.279 1.00 90.31 86 TRP A O 1
ATOM 676 N N . ALA A 1 87 ? -7.819 1.343 -0.926 1.00 85.06 87 ALA A N 1
ATOM 677 C CA . ALA A 1 87 ? -8.784 1.258 -2.023 1.00 85.06 87 ALA A CA 1
ATOM 678 C C . ALA A 1 87 ? -8.812 -0.114 -2.729 1.00 85.06 87 ALA A C 1
ATOM 680 O O . ALA A 1 87 ? -9.823 -0.467 -3.338 1.00 85.06 87 ALA A O 1
ATOM 681 N N . ASP A 1 88 ? -7.729 -0.894 -2.660 1.00 82.81 88 ASP A N 1
ATOM 682 C CA . ASP A 1 88 ? -7.655 -2.204 -3.313 1.00 82.81 88 ASP A CA 1
ATOM 683 C C . ASP A 1 88 ? -8.461 -3.293 -2.576 1.00 82.81 88 ASP A C 1
ATOM 685 O O . ASP A 1 88 ? -8.978 -4.210 -3.217 1.00 82.81 88 ASP A O 1
ATOM 689 N N . SER A 1 89 ? -8.572 -3.231 -1.241 1.00 81.44 89 SER A N 1
ATOM 690 C CA . SER A 1 89 ? -9.252 -4.285 -0.453 1.00 81.44 89 SER A CA 1
ATOM 691 C C . SER A 1 89 ? -9.729 -3.881 0.947 1.00 81.44 89 SER A C 1
ATOM 693 O O . SER A 1 89 ? -10.110 -4.728 1.763 1.00 81.44 89 SER A O 1
ATOM 695 N N . GLY A 1 90 ? -9.650 -2.598 1.259 1.00 88.12 90 GLY A N 1
ATOM 696 C CA . GLY A 1 90 ? -10.014 -2.041 2.543 1.00 88.12 90 GLY A CA 1
ATOM 697 C C . GLY A 1 90 ? -11.492 -1.696 2.641 1.00 88.12 90 GLY A C 1
ATOM 698 O O . GLY A 1 90 ? -12.217 -1.589 1.653 1.00 88.12 90 GLY A O 1
ATOM 699 N N . HIS A 1 91 ? -11.943 -1.540 3.876 1.00 90.31 91 HIS A N 1
ATOM 700 C CA . HIS A 1 91 ? -13.260 -1.018 4.203 1.00 90.31 91 HIS A CA 1
ATOM 701 C C . HIS A 1 91 ? -13.186 -0.213 5.501 1.00 90.31 91 HIS A C 1
ATOM 703 O O . HIS A 1 91 ? -12.180 -0.244 6.214 1.00 90.31 91 HIS A O 1
ATOM 709 N N . VAL A 1 92 ? -14.240 0.545 5.783 1.00 91.94 92 VAL A N 1
ATOM 710 C CA . VAL A 1 92 ? -14.434 1.163 7.094 1.00 91.94 92 VAL A CA 1
ATOM 711 C C . VAL A 1 92 ? -15.207 0.179 7.959 1.00 91.94 92 VAL A C 1
ATOM 713 O O . VAL A 1 92 ? -16.170 -0.435 7.487 1.00 91.94 92 VAL A O 1
ATOM 716 N N . ASP A 1 93 ? -14.775 -0.010 9.201 1.00 92.62 93 ASP A N 1
ATOM 717 C CA . ASP A 1 93 ? -15.476 -0.888 10.129 1.00 92.62 93 ASP A CA 1
ATOM 718 C C . ASP A 1 93 ? -16.902 -0.366 10.432 1.00 92.62 93 ASP A C 1
ATOM 720 O O . ASP A 1 93 ? -17.167 0.832 10.315 1.00 92.62 93 ASP A O 1
ATOM 724 N N . PRO A 1 94 ? -17.844 -1.219 10.878 1.00 91.00 94 PRO A N 1
ATOM 725 C CA . PRO A 1 94 ? -19.223 -0.795 11.136 1.00 91.00 94 PRO A CA 1
ATOM 726 C C . PRO A 1 94 ? -19.398 0.306 12.194 1.00 91.00 94 PRO A C 1
ATOM 728 O O . PRO A 1 94 ? -20.474 0.901 12.262 1.00 91.00 94 PRO A O 1
ATOM 731 N N . SER A 1 95 ? -18.399 0.544 13.051 1.00 92.00 95 SER A N 1
ATOM 732 C CA . SER A 1 95 ? -18.429 1.623 14.043 1.00 92.00 95 SER A CA 1
ATOM 733 C C . SER A 1 95 ? -17.922 2.968 13.519 1.00 92.00 95 SER A C 1
ATOM 735 O O . SER A 1 95 ? -18.055 3.959 14.238 1.00 92.00 95 SER A O 1
ATOM 737 N N . ASP A 1 96 ? -17.395 3.015 12.290 1.00 91.38 96 ASP A N 1
ATOM 738 C CA . ASP A 1 96 ? -16.819 4.213 11.663 1.00 91.38 96 ASP A CA 1
ATOM 739 C C . ASP A 1 96 ? -15.588 4.756 12.422 1.00 91.38 96 ASP A C 1
ATOM 741 O O . ASP A 1 96 ? -15.266 5.944 12.398 1.00 91.38 96 ASP A O 1
ATOM 745 N N . GLN A 1 97 ? -14.901 3.881 13.164 1.00 94.31 97 GLN A N 1
ATOM 746 C CA . GLN A 1 97 ? -13.748 4.237 13.999 1.00 94.31 97 GLN A CA 1
ATOM 747 C C . GLN A 1 97 ? -12.429 3.717 13.439 1.00 94.31 97 GLN A C 1
ATOM 749 O O . GLN A 1 97 ? -11.368 4.202 13.846 1.00 94.31 97 GLN A O 1
ATOM 754 N N . TYR A 1 98 ? -12.479 2.747 12.526 1.00 94.94 98 TYR A N 1
ATOM 755 C CA . TYR A 1 98 ? -11.302 2.073 12.008 1.00 94.94 98 TYR A CA 1
ATOM 756 C C . TYR A 1 98 ? -11.350 1.907 10.491 1.00 94.94 98 TYR A C 1
ATOM 758 O O . TYR A 1 98 ? -12.323 1.425 9.912 1.00 94.94 98 TYR A O 1
ATOM 766 N N . TYR A 1 99 ? -10.224 2.226 9.864 1.00 94.25 99 TYR A N 1
ATOM 767 C CA . TYR A 1 99 ? -9.868 1.743 8.543 1.00 94.25 99 TYR A CA 1
ATOM 768 C C . TYR A 1 99 ? -9.325 0.321 8.664 1.00 94.25 99 TYR A C 1
ATOM 770 O O . TYR A 1 99 ? -8.310 0.079 9.324 1.00 94.25 99 TYR A O 1
ATOM 778 N N . VAL A 1 100 ? -10.005 -0.621 8.014 1.00 94.62 100 VAL A N 1
ATOM 779 C CA . VAL A 1 100 ? -9.598 -2.023 7.930 1.00 94.62 100 VAL A CA 1
ATOM 780 C C . VAL A 1 100 ? -8.970 -2.257 6.567 1.00 94.62 100 VAL A C 1
ATOM 782 O O . VAL A 1 100 ? -9.616 -2.075 5.538 1.00 94.62 100 VAL A O 1
ATOM 785 N N . PHE A 1 101 ? -7.707 -2.664 6.554 1.00 93.19 101 PHE A N 1
ATOM 786 C CA . PHE A 1 101 ? -6.967 -3.038 5.352 1.00 93.19 101 PHE A CA 1
ATOM 787 C C . PHE A 1 101 ? -6.961 -4.555 5.202 1.00 93.19 101 PHE A C 1
ATOM 789 O O . PHE A 1 101 ? -6.937 -5.269 6.205 1.00 93.19 101 PHE A O 1
ATOM 796 N N . PHE A 1 102 ? -6.916 -5.040 3.959 1.00 90.00 102 PHE A N 1
ATOM 797 C CA . PHE A 1 102 ? -6.830 -6.468 3.643 1.00 90.00 102 PHE A CA 1
ATOM 798 C C . PHE A 1 102 ? -8.009 -7.294 4.197 1.00 90.00 102 PHE A C 1
ATOM 800 O O . PHE A 1 102 ? -7.831 -8.438 4.603 1.00 90.00 102 PHE A O 1
ATOM 807 N N . GLY A 1 103 ? -9.225 -6.730 4.176 1.00 78.31 103 GLY A N 1
ATOM 808 C CA . GLY A 1 103 ? -10.418 -7.243 4.875 1.00 78.31 103 GLY A CA 1
ATOM 809 C C . GLY A 1 103 ? -10.891 -8.660 4.515 1.00 78.31 103 GLY A C 1
ATOM 810 O O . GLY A 1 103 ? -11.770 -9.198 5.178 1.00 78.31 103 GLY A O 1
ATOM 811 N N . SER A 1 104 ? -10.354 -9.274 3.461 1.00 68.38 104 SER A N 1
ATOM 812 C CA . SER A 1 104 ? -10.709 -10.633 3.025 1.00 68.38 104 SER A CA 1
ATOM 813 C C . SER A 1 104 ? -9.506 -11.563 2.871 1.00 68.38 104 SER A C 1
ATOM 815 O O . SER A 1 104 ? -9.634 -12.626 2.267 1.00 68.38 104 SER A O 1
ATOM 817 N N . HIS A 1 105 ? -8.337 -11.146 3.349 1.00 70.62 105 HIS A N 1
ATOM 818 C CA . HIS A 1 105 ? -7.067 -11.795 3.054 1.00 70.62 105 HIS A CA 1
ATOM 819 C C . HIS A 1 105 ? -6.496 -12.511 4.279 1.00 70.62 105 HIS A C 1
ATOM 821 O O . HIS A 1 105 ? -6.662 -12.077 5.426 1.00 70.62 105 HIS A O 1
ATOM 827 N N . ASP A 1 106 ? -5.804 -13.624 4.036 1.00 78.81 106 ASP A N 1
ATOM 828 C CA . ASP A 1 106 ? -4.963 -14.234 5.061 1.00 78.81 106 ASP A CA 1
ATOM 829 C C . ASP A 1 106 ? -3.640 -13.453 5.230 1.00 78.81 106 ASP A C 1
ATOM 831 O O . ASP A 1 106 ? -3.399 -12.443 4.576 1.00 78.81 106 ASP A O 1
ATOM 835 N N . ALA A 1 107 ? -2.798 -13.845 6.185 1.00 74.62 107 ALA A N 1
ATOM 836 C CA . ALA A 1 107 ? -1.537 -13.136 6.428 1.00 74.62 107 ALA A CA 1
ATOM 837 C C . ALA A 1 107 ? -0.445 -13.442 5.386 1.00 74.62 107 ALA A C 1
ATOM 839 O O . ALA A 1 107 ? 0.557 -12.725 5.333 1.00 74.62 107 ALA A O 1
ATOM 840 N N . ASP A 1 108 ? -0.610 -14.518 4.612 1.00 77.19 108 ASP A N 1
ATOM 841 C CA . ASP A 1 108 ? 0.306 -14.903 3.539 1.00 77.19 108 ASP A CA 1
ATOM 842 C C . ASP A 1 108 ? -0.029 -14.191 2.219 1.00 77.19 108 ASP A C 1
ATOM 844 O O . ASP A 1 108 ? 0.839 -14.003 1.358 1.00 77.19 108 ASP A O 1
ATOM 848 N N . ASP A 1 109 ? -1.264 -13.728 2.104 1.00 74.94 109 ASP A N 1
ATOM 849 C CA . ASP A 1 109 ? -1.758 -12.781 1.129 1.00 74.94 109 ASP A CA 1
ATOM 850 C C . ASP A 1 109 ? -1.165 -11.368 1.339 1.00 74.94 109 ASP A C 1
ATOM 852 O O . ASP A 1 109 ? -0.968 -10.902 2.458 1.00 74.94 109 ASP A O 1
ATOM 856 N N . ASP A 1 110 ? -0.850 -10.666 0.241 1.00 81.25 110 ASP A N 1
ATOM 857 C CA . ASP A 1 110 ? -0.351 -9.275 0.238 1.00 81.25 110 ASP A CA 1
ATOM 858 C C . ASP A 1 110 ? 0.892 -9.011 1.103 1.00 81.25 110 ASP A C 1
ATOM 860 O O . ASP A 1 110 ? 1.148 -7.874 1.484 1.00 81.25 110 ASP A O 1
ATOM 864 N N . ARG A 1 111 ? 1.722 -10.017 1.404 1.00 88.12 111 ARG A N 1
ATOM 865 C CA . ARG A 1 111 ? 2.873 -9.857 2.319 1.00 88.12 111 ARG A CA 1
ATOM 866 C C . ARG A 1 111 ? 3.770 -8.649 2.018 1.00 88.12 111 ARG A C 1
ATOM 868 O O . ARG A 1 111 ? 4.263 -8.020 2.953 1.00 88.12 111 ARG A O 1
ATOM 875 N N . ALA A 1 112 ? 3.978 -8.318 0.741 1.00 88.38 112 ALA A N 1
ATOM 876 C CA . ALA A 1 112 ? 4.751 -7.140 0.348 1.00 88.38 112 ALA A CA 1
ATOM 877 C C . ALA A 1 112 ? 4.008 -5.827 0.642 1.00 88.38 112 ALA A C 1
ATOM 879 O O . ALA A 1 112 ? 4.541 -4.988 1.363 1.00 88.38 112 ALA A O 1
ATOM 880 N N 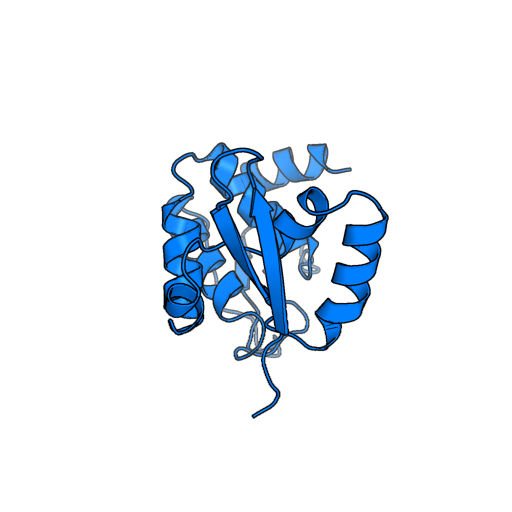. GLU A 1 113 ? 2.772 -5.672 0.163 1.00 89.44 113 GLU A N 1
ATOM 881 C CA . GLU A 1 113 ? 1.942 -4.484 0.428 1.00 89.44 113 GLU A CA 1
ATOM 882 C C . GLU A 1 113 ? 1.638 -4.307 1.919 1.00 89.44 113 GLU A C 1
ATOM 884 O O . GLU A 1 113 ? 1.609 -3.192 2.431 1.00 89.44 113 GLU A O 1
ATOM 889 N N . ARG A 1 114 ? 1.479 -5.403 2.662 1.00 91.94 114 ARG A N 1
ATOM 890 C CA . ARG A 1 114 ? 1.318 -5.370 4.113 1.00 91.94 114 ARG A CA 1
ATOM 891 C C . ARG A 1 114 ? 2.589 -4.876 4.792 1.00 91.94 114 ARG A C 1
ATOM 893 O O . ARG A 1 114 ? 2.506 -4.040 5.684 1.00 91.94 114 ARG A O 1
ATOM 900 N N . ALA A 1 115 ? 3.765 -5.359 4.389 1.00 93.81 115 ALA A N 1
ATOM 901 C CA . ALA A 1 115 ? 5.029 -4.865 4.935 1.00 93.81 115 ALA A CA 1
ATOM 902 C C . ALA A 1 115 ? 5.251 -3.377 4.619 1.00 93.81 115 ALA A C 1
ATOM 904 O O . ALA A 1 115 ? 5.696 -2.637 5.495 1.00 93.81 115 ALA A O 1
ATOM 905 N N . GLU A 1 116 ? 4.889 -2.939 3.411 1.00 94.88 116 GLU A N 1
ATOM 906 C CA . GLU A 1 116 ? 4.868 -1.528 3.017 1.00 94.88 116 GLU A CA 1
ATOM 907 C C . GLU A 1 116 ? 3.935 -0.711 3.922 1.00 94.88 116 GLU A C 1
ATOM 909 O O . GLU A 1 116 ? 4.386 0.233 4.573 1.00 94.88 116 GLU A O 1
ATOM 914 N N . LEU A 1 117 ? 2.668 -1.122 4.052 1.00 95.31 117 LEU A N 1
ATOM 915 C CA . LEU A 1 117 ? 1.673 -0.449 4.887 1.00 95.31 117 LEU A CA 1
ATOM 916 C C . LEU A 1 117 ? 2.152 -0.301 6.335 1.00 95.31 117 LEU A C 1
ATOM 918 O O . LEU A 1 117 ? 2.004 0.764 6.929 1.00 95.31 117 LEU A O 1
ATOM 922 N N . LEU A 1 118 ? 2.747 -1.347 6.915 1.00 96.25 118 LEU A N 1
ATOM 923 C CA . LEU A 1 118 ? 3.230 -1.305 8.297 1.00 96.25 118 LEU A CA 1
ATOM 924 C C . LEU A 1 118 ? 4.355 -0.284 8.508 1.00 96.25 118 LEU A C 1
ATOM 926 O O . LEU A 1 118 ? 4.415 0.324 9.577 1.00 96.25 118 LEU A O 1
ATOM 930 N N . GLN A 1 119 ? 5.217 -0.070 7.512 1.00 97.75 119 GLN A N 1
ATOM 931 C CA . GLN A 1 119 ? 6.229 0.989 7.567 1.00 97.75 119 GLN A CA 1
ATOM 932 C C . GLN A 1 119 ? 5.589 2.374 7.425 1.00 97.75 119 GLN A C 1
ATOM 934 O O . GLN A 1 119 ? 5.930 3.279 8.184 1.00 97.75 119 GLN A O 1
ATOM 939 N N . LEU A 1 120 ? 4.628 2.533 6.510 1.00 97.44 120 LEU A N 1
ATOM 940 C CA . LEU A 1 120 ? 3.935 3.807 6.289 1.00 97.44 120 LEU A CA 1
ATOM 941 C C . LEU A 1 120 ? 3.093 4.237 7.496 1.00 97.44 120 LEU A C 1
ATOM 943 O O . LEU A 1 120 ? 3.102 5.411 7.852 1.00 97.44 120 LEU A O 1
ATOM 947 N N . ILE A 1 121 ? 2.435 3.294 8.176 1.00 97.31 121 ILE A N 1
ATOM 948 C CA . ILE A 1 121 ? 1.736 3.538 9.448 1.00 97.31 121 ILE A CA 1
ATOM 949 C C . ILE A 1 121 ? 2.697 4.127 10.482 1.00 97.31 121 ILE A C 1
ATOM 951 O O . ILE A 1 121 ? 2.369 5.125 11.119 1.00 97.31 121 ILE A O 1
ATOM 955 N N . GLY A 1 122 ? 3.888 3.536 10.626 1.00 97.12 122 GLY A N 1
ATOM 956 C CA . GLY A 1 122 ? 4.911 4.043 11.540 1.00 97.12 122 GLY A CA 1
ATOM 957 C C . GLY A 1 122 ? 5.454 5.411 11.121 1.00 97.12 122 GLY A C 1
ATOM 958 O O . GLY A 1 122 ? 5.644 6.277 11.967 1.00 97.12 122 GLY A O 1
ATOM 959 N N . PHE A 1 123 ? 5.660 5.628 9.821 1.00 97.50 123 PHE A N 1
ATOM 960 C CA . PHE A 1 123 ? 6.124 6.906 9.276 1.00 97.50 123 PHE A CA 1
ATOM 961 C C . PHE A 1 123 ? 5.121 8.050 9.499 1.00 97.50 123 PHE A C 1
ATOM 963 O O . PHE A 1 123 ? 5.525 9.175 9.782 1.00 97.50 123 PHE A O 1
ATOM 970 N N . LEU A 1 124 ? 3.823 7.761 9.392 1.00 97.06 124 LEU A N 1
ATOM 971 C CA . LEU A 1 124 ? 2.732 8.728 9.545 1.00 97.06 124 LEU A CA 1
ATOM 972 C C . LEU A 1 124 ? 2.243 8.900 10.993 1.00 97.06 124 LEU A C 1
ATOM 974 O O . LEU A 1 124 ? 1.357 9.728 11.232 1.00 97.06 124 LEU A O 1
ATOM 978 N N . ASP A 1 125 ? 2.790 8.120 11.930 1.00 96.88 125 ASP A N 1
ATOM 979 C CA . ASP A 1 125 ? 2.332 8.018 13.322 1.00 96.88 125 ASP A CA 1
ATOM 980 C C . ASP A 1 125 ? 0.830 7.674 13.426 1.00 96.88 125 ASP A C 1
ATOM 982 O O . ASP A 1 125 ? 0.080 8.230 14.228 1.00 96.88 125 ASP A O 1
ATOM 986 N N . LEU A 1 126 ? 0.359 6.771 12.557 1.00 96.38 126 LEU A N 1
ATOM 987 C CA . LEU A 1 126 ? -1.030 6.310 12.569 1.00 96.38 126 LEU A CA 1
ATOM 988 C C . LEU A 1 126 ? -1.250 5.291 13.692 1.00 96.38 126 LEU A C 1
ATOM 990 O O . LEU A 1 126 ? -0.455 4.369 13.898 1.00 96.38 126 LEU A O 1
ATOM 994 N N . GLN A 1 127 ? -2.382 5.401 14.391 1.00 96.69 127 GLN A N 1
ATOM 995 C CA . GLN A 1 127 ? -2.704 4.489 15.485 1.00 96.69 127 GLN A CA 1
ATOM 996 C C . GLN A 1 127 ? -3.188 3.134 14.952 1.00 96.69 127 GLN A C 1
ATOM 998 O O . GLN A 1 127 ? -4.371 2.945 14.664 1.00 96.69 127 GLN A O 1
ATOM 1003 N N . ARG A 1 128 ? -2.279 2.159 14.893 1.00 95.94 128 ARG A N 1
ATOM 1004 C CA . ARG A 1 128 ? -2.622 0.747 14.683 1.00 95.94 128 ARG A CA 1
ATOM 1005 C C . ARG A 1 128 ? -3.192 0.122 15.960 1.00 95.94 128 ARG A C 1
ATOM 1007 O O . ARG A 1 128 ? -2.663 0.350 17.048 1.00 95.94 128 ARG A O 1
ATOM 1014 N N . VAL A 1 129 ? -4.224 -0.706 15.818 1.00 95.50 129 VAL A N 1
ATOM 1015 C CA . VAL A 1 129 ? -4.818 -1.492 16.913 1.00 95.50 129 VAL A CA 1
ATOM 1016 C C . VAL A 1 129 ? -4.781 -2.989 16.610 1.00 95.50 129 VAL A C 1
ATOM 1018 O O . VAL A 1 129 ? -4.570 -3.403 15.466 1.00 95.50 129 VAL A O 1
ATOM 1021 N N . ASP A 1 130 ? -4.962 -3.802 17.649 1.00 92.56 130 ASP A N 1
ATOM 1022 C CA . ASP A 1 130 ? -5.139 -5.241 17.487 1.00 92.56 130 ASP A CA 1
ATOM 1023 C C . ASP A 1 130 ? -6.478 -5.534 16.807 1.00 92.56 130 ASP A C 1
ATOM 1025 O O . ASP A 1 130 ? -7.494 -4.895 17.092 1.00 92.56 130 ASP A O 1
ATOM 1029 N N . ALA A 1 131 ? -6.472 -6.520 15.912 1.00 88.81 131 ALA A N 1
ATOM 1030 C CA . ALA A 1 131 ? -7.683 -6.956 15.241 1.00 88.81 131 ALA A CA 1
ATOM 1031 C C . ALA A 1 131 ? -8.650 -7.609 16.255 1.00 88.81 131 ALA A C 1
ATOM 1033 O O . ALA A 1 131 ? -8.207 -8.353 17.140 1.00 88.81 131 ALA A O 1
ATOM 1034 N N . PRO A 1 132 ? -9.968 -7.359 16.151 1.00 90.12 132 PRO A N 1
ATOM 1035 C CA . PRO A 1 132 ? -10.954 -7.970 17.030 1.00 90.12 132 PRO A CA 1
ATOM 1036 C C . PRO A 1 132 ? -11.039 -9.487 16.812 1.00 90.12 132 PRO A C 1
ATOM 1038 O O . PRO A 1 132 ? -10.639 -10.031 15.781 1.00 90.12 132 PRO A O 1
ATOM 1041 N N . ALA A 1 133 ? -11.608 -10.196 17.788 1.00 88.75 133 ALA A N 1
ATOM 1042 C CA . ALA A 1 133 ? -11.829 -11.632 17.663 1.00 88.75 133 ALA A CA 1
ATOM 1043 C C . ALA A 1 133 ? -12.727 -11.946 16.451 1.00 88.75 133 ALA A C 1
ATOM 1045 O O . ALA A 1 133 ? -13.837 -11.428 16.347 1.00 88.75 133 ALA A O 1
ATOM 1046 N N . GLY A 1 134 ? -12.253 -12.823 15.562 1.00 84.00 134 GLY A N 1
ATOM 1047 C CA . GLY A 1 134 ? -12.966 -13.212 14.340 1.00 84.00 134 GLY A CA 1
ATOM 1048 C C . GLY A 1 134 ? -12.563 -12.441 13.079 1.00 84.00 134 GLY A C 1
ATOM 1049 O O . GLY A 1 134 ? -13.027 -12.812 12.005 1.00 84.00 134 GLY A O 1
ATOM 1050 N N . ALA A 1 135 ? -11.689 -11.435 13.193 1.00 86.38 135 ALA A N 1
ATOM 1051 C CA . ALA A 1 135 ? -11.038 -10.797 12.049 1.00 86.38 135 ALA A CA 1
ATOM 1052 C C . ALA A 1 135 ? -10.190 -11.796 11.244 1.00 86.38 135 ALA A C 1
ATOM 1054 O O . ALA A 1 135 ? -9.626 -12.744 11.809 1.00 86.38 135 ALA A O 1
ATOM 1055 N N . ALA A 1 136 ? -10.070 -11.578 9.931 1.00 86.00 136 ALA A N 1
ATOM 1056 C CA . ALA A 1 136 ? -9.165 -12.368 9.108 1.00 86.00 136 ALA A CA 1
ATOM 1057 C C . ALA A 1 136 ? -7.700 -12.097 9.499 1.00 86.00 136 ALA A C 1
ATOM 1059 O O . ALA A 1 136 ? -7.321 -10.994 9.889 1.00 86.00 136 ALA A O 1
ATOM 1060 N N . GLY A 1 137 ? -6.850 -13.125 9.404 1.00 84.56 137 GLY A N 1
ATOM 1061 C CA . GLY A 1 137 ? -5.473 -13.057 9.912 1.00 84.56 137 GLY A CA 1
ATOM 1062 C C . GLY A 1 137 ? -4.578 -12.027 9.210 1.00 84.56 137 GLY A C 1
ATOM 1063 O O . GLY A 1 137 ? -3.584 -11.592 9.796 1.00 84.56 137 GLY A O 1
ATOM 1064 N N . GLY A 1 138 ? -4.915 -11.637 7.977 1.00 85.81 138 GLY A N 1
ATOM 1065 C CA . GLY A 1 138 ? -4.185 -10.627 7.212 1.00 85.81 138 GLY A CA 1
ATOM 1066 C C . GLY A 1 138 ? -4.543 -9.187 7.565 1.00 85.81 138 GLY A C 1
ATOM 1067 O O . GLY A 1 138 ? -3.757 -8.285 7.262 1.00 85.81 138 GLY A O 1
ATOM 1068 N N . GLU A 1 139 ? -5.675 -8.968 8.241 1.00 93.25 139 GLU A N 1
ATOM 1069 C CA . GLU A 1 139 ? -6.220 -7.633 8.459 1.00 93.25 139 GLU A CA 1
ATOM 1070 C C . GLU A 1 139 ? -5.269 -6.722 9.242 1.00 93.25 139 GLU A C 1
ATOM 1072 O O . GLU A 1 139 ? -4.592 -7.121 10.200 1.00 93.25 139 GLU A O 1
ATOM 1077 N N . VAL A 1 140 ? -5.244 -5.452 8.843 1.00 94.81 140 VAL A N 1
ATOM 1078 C CA . VAL A 1 140 ? -4.564 -4.383 9.577 1.00 94.81 140 VAL A CA 1
ATOM 1079 C C . VAL A 1 140 ? -5.593 -3.320 9.923 1.00 94.81 140 VAL A C 1
ATOM 1081 O O . VAL A 1 140 ? -6.246 -2.775 9.040 1.00 94.81 140 VAL A O 1
ATOM 1084 N N . TRP A 1 141 ? -5.729 -3.042 11.217 1.00 95.88 141 TRP A N 1
ATOM 1085 C CA . TRP A 1 141 ? -6.713 -2.111 11.758 1.00 95.88 141 TRP A CA 1
ATOM 1086 C C . TRP A 1 141 ? -6.020 -0.821 12.178 1.00 95.88 141 TRP A C 1
ATOM 1088 O O . TRP A 1 141 ? -5.108 -0.836 13.011 1.00 95.88 141 TRP A O 1
ATOM 1098 N N . VAL A 1 142 ? -6.449 0.292 11.594 1.00 96.44 142 VAL A N 1
ATOM 1099 C CA . VAL A 1 142 ? -5.909 1.628 11.858 1.00 96.44 142 VAL A CA 1
ATOM 1100 C C . VAL A 1 142 ? -7.060 2.528 12.268 1.00 96.44 142 VAL A C 1
ATOM 1102 O O . VAL A 1 142 ? -8.089 2.546 11.603 1.00 96.44 142 VAL A O 1
ATOM 1105 N N . ARG A 1 143 ? -6.918 3.264 13.371 1.00 96.50 143 ARG A N 1
ATOM 1106 C CA . ARG A 1 143 ? -7.925 4.249 13.779 1.00 96.50 143 ARG A CA 1
ATOM 1107 C C . ARG A 1 143 ? -8.098 5.305 12.687 1.00 96.50 143 ARG A C 1
ATOM 1109 O O . ARG A 1 143 ? -7.116 5.688 12.053 1.00 96.50 143 ARG A O 1
ATOM 1116 N N . THR A 1 144 ? -9.323 5.782 12.492 1.00 93.00 144 THR A N 1
ATOM 1117 C CA . THR A 1 144 ? -9.592 6.895 11.576 1.00 93.00 144 THR A CA 1
ATOM 1118 C C . THR A 1 144 ? -8.711 8.104 11.903 1.00 93.00 144 THR A C 1
ATOM 1120 O O . THR A 1 144 ? -8.443 8.414 13.068 1.00 93.00 144 THR A O 1
ATOM 1123 N N . ASP A 1 145 ? -8.225 8.761 10.853 1.00 93.19 145 ASP A N 1
ATOM 1124 C CA . ASP A 1 145 ? -7.316 9.900 10.931 1.00 93.19 145 ASP A CA 1
ATOM 1125 C C . ASP A 1 145 ? -7.801 10.975 9.946 1.00 93.19 145 ASP A C 1
ATOM 1127 O O . ASP A 1 145 ? -7.913 10.684 8.752 1.00 93.19 145 ASP A O 1
ATOM 1131 N N . PRO A 1 146 ? -8.039 12.222 10.397 1.00 90.00 146 PRO A N 1
ATOM 1132 C CA . PRO A 1 146 ? -8.557 13.290 9.542 1.00 90.00 146 PRO A CA 1
ATOM 1133 C C . PRO A 1 146 ? -7.728 13.562 8.280 1.00 90.00 146 PRO A C 1
ATOM 1135 O O . PRO A 1 146 ? -8.257 14.077 7.295 1.00 90.00 146 PRO A O 1
ATOM 1138 N N . ARG A 1 147 ? -6.426 13.243 8.292 1.00 90.81 147 ARG A N 1
ATOM 1139 C CA . ARG A 1 147 ? -5.550 13.380 7.121 1.00 90.81 147 ARG A CA 1
ATOM 1140 C C . ARG A 1 147 ? -5.918 12.372 6.032 1.00 90.81 147 ARG A C 1
ATOM 1142 O O . ARG A 1 147 ? -5.904 12.728 4.857 1.00 90.81 147 ARG A O 1
ATOM 1149 N N . LEU A 1 148 ? -6.275 11.145 6.419 1.00 86.69 148 LEU A N 1
ATOM 1150 C CA . LEU A 1 148 ? -6.754 10.110 5.499 1.00 86.69 148 LEU A CA 1
ATOM 1151 C C . LEU A 1 148 ? -8.176 10.420 5.011 1.00 86.69 148 LEU A C 1
ATOM 1153 O O . LEU A 1 148 ? -8.464 10.246 3.826 1.00 86.69 148 LEU A O 1
ATOM 1157 N N . ASP A 1 149 ? -9.037 10.945 5.887 1.00 86.12 149 ASP A N 1
ATOM 1158 C CA . ASP A 1 149 ? -10.407 11.347 5.537 1.00 86.12 149 ASP A CA 1
ATOM 1159 C C . ASP A 1 149 ? -10.400 12.448 4.460 1.00 86.12 149 ASP A C 1
ATOM 1161 O O . ASP A 1 149 ? -11.152 12.400 3.483 1.00 86.12 149 ASP A O 1
ATOM 1165 N N . ALA A 1 150 ? -9.514 13.438 4.617 1.00 83.38 150 ALA A N 1
ATOM 1166 C CA . ALA A 1 150 ? -9.391 14.568 3.702 1.00 83.38 150 ALA A CA 1
ATOM 1167 C C . ALA A 1 150 ? -8.908 14.160 2.301 1.00 83.38 150 ALA A C 1
ATOM 1169 O O . ALA A 1 150 ? -9.366 14.734 1.312 1.00 83.38 150 ALA A O 1
ATOM 1170 N N . GLU A 1 151 ? -8.002 13.185 2.201 1.00 77.00 151 GLU A N 1
ATOM 1171 C CA . GLU A 1 151 ? -7.569 12.645 0.906 1.00 77.00 151 GLU A CA 1
ATOM 1172 C C . GLU A 1 151 ? -8.613 11.698 0.303 1.00 77.00 151 GLU A C 1
ATOM 1174 O O . GLU A 1 151 ? -8.875 11.779 -0.895 1.00 77.00 151 GLU A O 1
ATOM 1179 N N . SER A 1 152 ? -9.315 10.906 1.118 1.00 70.00 152 SER A N 1
ATOM 1180 C CA . SER A 1 152 ? -10.427 10.067 0.645 1.00 70.00 152 SER A CA 1
ATOM 1181 C C . SER A 1 152 ? -11.547 10.898 0.012 1.00 70.00 152 SER A C 1
ATOM 1183 O O . SER A 1 152 ? -12.076 10.533 -1.036 1.00 70.00 152 SER A O 1
ATOM 1185 N N . ALA A 1 153 ? -11.852 12.071 0.578 1.00 70.75 153 ALA A N 1
ATOM 1186 C CA . ALA A 1 153 ? -12.807 13.025 0.009 1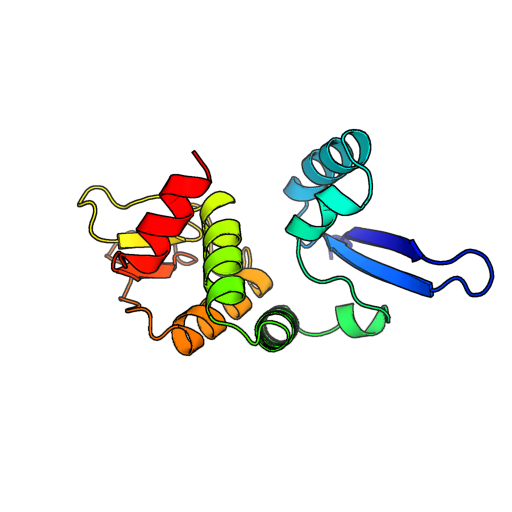.00 70.75 153 ALA A CA 1
ATOM 1187 C C . ALA A 1 153 ? -12.360 13.650 -1.329 1.00 70.75 153 ALA A C 1
ATOM 1189 O O . ALA A 1 153 ? -13.161 14.305 -1.992 1.00 70.75 153 ALA A O 1
ATOM 1190 N N . ARG A 1 154 ? -11.088 13.496 -1.722 1.00 64.38 154 ARG A N 1
ATOM 1191 C CA . ARG A 1 154 ? -10.570 13.915 -3.036 1.00 64.38 154 ARG A CA 1
ATOM 1192 C C . ARG A 1 154 ? -10.616 12.801 -4.080 1.00 64.38 154 ARG A C 1
ATOM 1194 O O . ARG A 1 154 ? -10.361 13.082 -5.250 1.00 64.38 154 ARG A O 1
ATOM 1201 N N . TRP A 1 155 ? -10.875 11.561 -3.665 1.00 58.41 155 TRP A N 1
ATOM 1202 C CA . TRP A 1 155 ? -10.952 10.395 -4.549 1.00 58.41 155 TRP A CA 1
ATOM 1203 C C . TRP A 1 155 ? -12.389 10.017 -4.929 1.00 58.41 155 TRP A C 1
ATOM 1205 O O . TRP A 1 155 ? -12.559 9.201 -5.837 1.00 58.41 155 TRP A O 1
ATOM 1215 N N . SER A 1 156 ? -13.396 10.593 -4.258 1.00 42.16 156 SER A N 1
ATOM 1216 C CA . SER A 1 156 ? -14.807 10.546 -4.669 1.00 42.16 156 SER A CA 1
ATOM 1217 C C . SER A 1 156 ? -15.129 11.526 -5.797 1.00 42.16 156 SER A C 1
ATOM 1219 O O . SER A 1 156 ? -16.077 11.207 -6.552 1.00 42.16 156 SER A O 1
#

Organism: NCBI:txid643052